Protein AF-A0A9Q9DSH9-F1 (afdb_monomer)

Foldseek 3Di:
DDDDDDPPPPPPPPPPCPVPPDLQNQQFQWWQQPLLRDIGGSVQLVCQVVVDPCPVPAPAQFLCVDPFPWCHDDVRGRFGWHKGQRPSLQFIWIWTADPVGRIHGGFTFRQADPVRHTDGIGGHD

Sequence (125 aa):
MHAFSVVVLALGATAVSAQSCDPYCQFPKSMFCPGSGQTLTRDEIIAAAVNDKRSQGPRETSANNLATLHCQGPSYSGMPLYVTDLPKQSGALYYAINDKGTYFFCSTSSGRAASGWPDICKESN

Mean predicted aligned error: 9.57 Å

Secondary structure (DSSP, 8-state):
----------------------TTTTS-SEEEETTTTEEEEHHHHHHHHHS---TT--SBS-GGGS--SSS-SGGGTTPPEEEEEPGGG--EEEEEE-TT--EEEEEEE-EE-TTSSEE-PEEE-

Radius of gyration: 20.42 Å; Cα contacts (8 Å, |Δi|>4): 231; chains: 1; bounding box: 43×55×64 Å

Solvent-accessible surface area (backbone atoms only — not comparable to full-atom values): 7236 Å² total; per-residue (Å²): 142,82,87,82,81,81,81,76,80,74,80,76,73,73,72,66,75,69,73,83,62,57,51,52,68,66,48,45,58,25,30,41,14,71,67,50,72,43,75,44,46,34,65,58,55,49,47,33,65,70,69,50,80,62,84,83,55,56,79,32,67,25,28,41,80,44,96,42,81,60,30,60,51,78,90,24,55,70,24,33,17,38,72,38,64,36,71,86,71,27,32,35,39,31,32,30,45,48,98,85,70,36,43,38,51,18,44,55,32,10,47,63,40,97,87,68,48,79,28,54,45,47,74,42,126

Structure (mmCIF, N/CA/C/O backbone):
data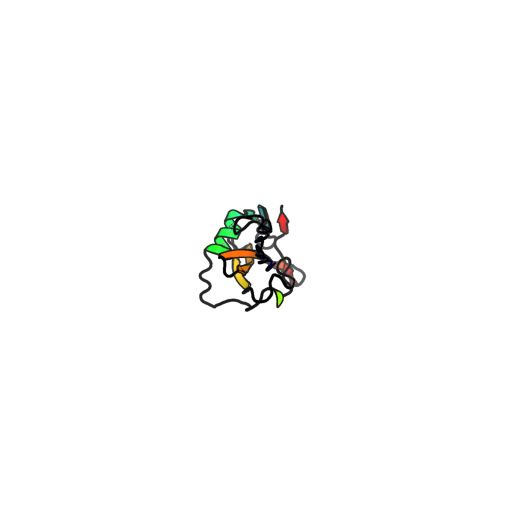_AF-A0A9Q9DSH9-F1
#
_entry.id   AF-A0A9Q9DSH9-F1
#
loop_
_atom_site.group_PDB
_atom_site.id
_atom_site.type_symbol
_atom_site.label_atom_id
_atom_site.label_alt_id
_atom_site.label_comp_id
_atom_site.label_asym_id
_atom_site.label_entity_id
_atom_site.label_seq_id
_atom_site.pdbx_PDB_ins_code
_atom_site.Cartn_x
_atom_site.Cartn_y
_atom_site.Cartn_z
_atom_site.occupancy
_atom_site.B_iso_or_equiv
_atom_site.auth_seq_id
_atom_site.auth_comp_id
_atom_site.auth_asym_id
_atom_site.auth_atom_id
_atom_site.pdbx_PDB_model_num
ATOM 1 N N . MET A 1 1 ? -24.619 41.742 51.049 1.00 42.94 1 MET A N 1
ATOM 2 C CA . MET A 1 1 ? -23.468 41.396 50.190 1.00 42.94 1 MET A CA 1
ATOM 3 C C . MET A 1 1 ? -23.534 39.904 49.899 1.00 42.94 1 MET A C 1
ATOM 5 O O . MET A 1 1 ? -23.205 39.129 50.783 1.00 42.94 1 MET A O 1
ATOM 9 N N . HIS A 1 2 ? -24.040 39.490 48.738 1.00 38.97 2 HIS A N 1
ATOM 10 C CA . HIS A 1 2 ? -23.970 38.099 48.271 1.00 38.97 2 HIS A CA 1
ATOM 11 C C . HIS A 1 2 ? -23.494 38.148 46.822 1.00 38.97 2 HIS A C 1
ATOM 13 O O . HIS A 1 2 ? -24.209 38.617 45.941 1.00 38.97 2 HIS A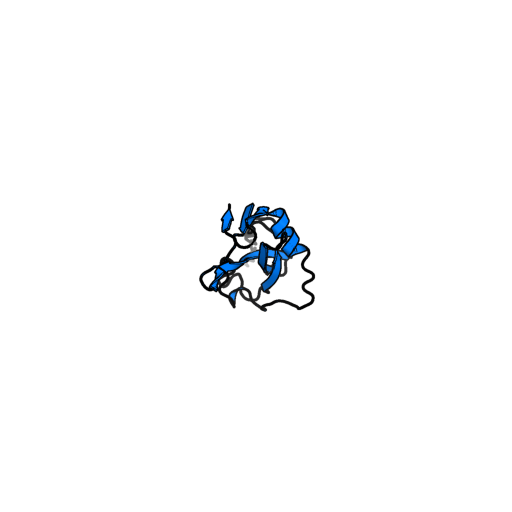 O 1
ATOM 19 N N . ALA A 1 3 ? -22.232 37.778 46.624 1.00 44.72 3 ALA A N 1
ATOM 20 C CA . ALA A 1 3 ? -21.590 37.727 45.324 1.00 44.72 3 ALA A CA 1
ATOM 21 C C . ALA A 1 3 ? -22.015 36.433 44.621 1.00 44.72 3 ALA A C 1
ATOM 23 O O . ALA A 1 3 ? -21.741 35.342 45.115 1.00 44.72 3 ALA A O 1
ATOM 24 N N . PHE A 1 4 ? -22.688 36.558 43.480 1.00 48.47 4 PHE A N 1
ATOM 25 C CA . PHE A 1 4 ? -22.871 35.454 42.545 1.00 48.47 4 PHE A CA 1
ATOM 26 C C . PHE A 1 4 ? -21.723 35.501 41.537 1.00 48.47 4 PHE A C 1
ATOM 28 O O . PHE A 1 4 ? -21.706 36.340 40.639 1.00 48.47 4 PHE A O 1
ATOM 35 N N . SER A 1 5 ? -20.746 34.613 41.706 1.00 49.78 5 SER A N 1
ATOM 36 C CA . SER A 1 5 ? -19.701 34.394 40.708 1.00 49.78 5 SER A CA 1
ATOM 37 C C . SER A 1 5 ? -20.243 33.464 39.628 1.00 49.78 5 SER A C 1
ATOM 39 O O . SER A 1 5 ? -20.370 32.260 39.839 1.00 49.78 5 SER A O 1
ATOM 41 N N . VAL A 1 6 ? -20.572 34.024 38.466 1.00 56.44 6 VAL A N 1
ATOM 42 C CA . VAL A 1 6 ? -20.833 33.243 37.254 1.00 56.44 6 VAL A CA 1
ATOM 43 C C . VAL A 1 6 ? -19.481 32.836 36.677 1.00 56.44 6 VAL A C 1
ATOM 45 O O . VAL A 1 6 ? -18.754 33.663 36.129 1.00 56.44 6 VAL A O 1
ATOM 48 N N . VAL A 1 7 ? -19.126 31.558 36.815 1.00 56.25 7 VAL A N 1
ATOM 49 C CA . VAL A 1 7 ? -17.992 30.974 36.092 1.00 56.25 7 VAL A CA 1
ATOM 50 C C . VAL A 1 7 ? -18.437 30.772 34.647 1.00 56.25 7 VAL A C 1
ATOM 52 O O . VAL A 1 7 ? -19.093 29.788 34.313 1.00 56.25 7 VAL A O 1
ATOM 55 N N . VAL A 1 8 ? -18.112 31.733 33.785 1.00 50.09 8 VAL A N 1
ATOM 56 C CA . VAL A 1 8 ? -18.201 31.552 32.335 1.00 50.09 8 VAL A CA 1
ATOM 57 C C . VAL A 1 8 ? -17.089 30.579 31.950 1.00 50.09 8 VAL A C 1
ATOM 59 O O . VAL A 1 8 ? -15.918 30.955 31.914 1.00 50.09 8 VAL A O 1
ATOM 62 N N . LEU A 1 9 ? -17.442 29.317 31.687 1.00 42.84 9 LEU A N 1
ATOM 63 C CA . LEU A 1 9 ? -16.564 28.412 30.952 1.00 42.84 9 LEU A CA 1
ATOM 64 C C . LEU A 1 9 ? -16.405 28.992 29.545 1.00 42.84 9 LEU A C 1
ATOM 66 O O . LEU A 1 9 ? -17.226 28.756 28.660 1.00 42.84 9 LEU A O 1
ATOM 70 N N . ALA A 1 10 ? -15.351 29.779 29.346 1.00 52.94 10 ALA A N 1
ATOM 71 C CA . ALA A 1 10 ? -14.848 30.053 28.018 1.00 52.94 10 ALA A CA 1
ATOM 72 C C . ALA A 1 10 ? -14.429 28.700 27.435 1.00 52.94 10 ALA A C 1
ATOM 74 O O . ALA A 1 10 ? -13.389 28.152 27.804 1.00 52.94 10 ALA A O 1
ATOM 75 N N . LEU A 1 11 ? -15.273 28.136 26.566 1.00 48.09 11 LEU A N 1
ATOM 76 C CA . LEU A 1 11 ? -14.865 27.097 25.633 1.00 48.09 11 LEU A CA 1
ATOM 77 C C . LEU A 1 11 ? -13.748 27.712 24.791 1.00 48.09 11 LEU A C 1
ATOM 79 O O . LEU A 1 11 ? -13.989 28.339 23.761 1.00 48.09 11 LEU A O 1
ATOM 83 N N . GLY A 1 12 ? -12.515 27.560 25.266 1.00 45.88 12 GLY A N 1
ATOM 84 C CA . GLY A 1 12 ? -11.330 27.660 24.446 1.00 45.88 12 GLY A CA 1
ATOM 85 C C . GLY A 1 12 ? -11.432 26.541 23.429 1.00 45.88 12 GLY A C 1
ATOM 86 O O . GLY A 1 12 ? -10.894 25.458 23.632 1.00 45.88 12 GLY A O 1
ATOM 87 N N . ALA A 1 13 ? -12.167 26.798 22.350 1.00 48.88 13 ALA A N 1
ATOM 88 C CA . ALA A 1 13 ? -11.994 26.095 21.106 1.00 48.88 13 ALA A CA 1
ATOM 89 C C . ALA A 1 13 ? -10.572 26.421 20.654 1.00 48.88 13 ALA A C 1
ATOM 91 O O . ALA A 1 13 ? -10.332 27.314 19.843 1.00 48.88 13 ALA A O 1
ATOM 92 N N . THR A 1 14 ? -9.601 25.682 21.189 1.00 46.31 14 THR A N 1
ATOM 93 C CA . THR A 1 14 ? -8.459 25.314 20.382 1.00 46.31 14 THR A CA 1
ATOM 94 C C . THR A 1 14 ? -9.072 24.510 19.246 1.00 46.31 14 THR A C 1
ATOM 96 O O . THR A 1 14 ? -9.270 23.300 19.317 1.00 46.31 14 THR A O 1
ATOM 99 N N . ALA A 1 15 ? -9.453 25.221 18.185 1.00 45.00 15 ALA A N 1
ATOM 100 C CA . ALA A 1 15 ? -9.442 24.662 16.857 1.00 45.00 15 ALA A CA 1
ATOM 101 C C . ALA A 1 15 ? -7.989 24.236 16.645 1.00 45.00 15 ALA A C 1
ATOM 103 O O . ALA A 1 15 ? -7.175 24.975 16.091 1.00 45.00 15 ALA A O 1
ATOM 104 N N . VAL A 1 16 ? -7.645 23.061 17.190 1.00 43.41 16 VAL A N 1
ATOM 105 C CA . VAL A 1 16 ? -6.539 22.259 16.710 1.00 43.41 16 VAL A CA 1
ATOM 106 C C . VAL A 1 16 ? -6.804 22.258 15.232 1.00 43.41 16 VAL A C 1
ATOM 108 O O . VAL A 1 16 ? -7.844 21.774 14.783 1.00 43.41 16 VAL A O 1
ATOM 111 N N . SER A 1 17 ? -5.941 22.961 14.514 1.00 41.53 17 SER A N 1
ATOM 112 C CA . SER A 1 17 ? -5.936 22.969 13.075 1.00 41.53 17 SER A CA 1
ATOM 113 C C . SER A 1 17 ? -5.675 21.519 12.707 1.00 41.53 17 SER A C 1
ATOM 115 O O . SER A 1 17 ? -4.529 21.096 12.592 1.00 41.53 17 SER A O 1
ATOM 117 N N . ALA A 1 18 ? -6.746 20.724 12.639 1.00 43.19 18 ALA A N 1
ATOM 118 C CA . ALA A 1 18 ? -6.791 19.510 11.874 1.00 43.19 18 ALA A CA 1
ATOM 119 C C . ALA A 1 18 ? -6.449 20.028 10.494 1.00 43.19 18 ALA A C 1
ATOM 121 O O . ALA A 1 18 ? -7.295 20.618 9.823 1.00 43.19 18 ALA A O 1
ATOM 122 N N . GLN A 1 19 ? -5.158 19.976 10.162 1.00 47.03 19 GLN A N 1
ATOM 123 C CA . GLN A 1 19 ? -4.685 20.184 8.815 1.00 47.03 19 GLN A CA 1
ATOM 124 C C . GLN A 1 19 ? -5.619 19.308 8.004 1.00 47.03 19 GLN A C 1
ATOM 126 O O . GLN A 1 19 ? -5.618 18.089 8.188 1.00 47.03 19 GLN A O 1
ATOM 131 N N . SER A 1 20 ? -6.517 19.946 7.249 1.00 49.94 20 SER A N 1
ATOM 132 C CA . SER A 1 20 ? -7.495 19.284 6.399 1.00 49.94 20 SER A CA 1
ATOM 133 C C . SER A 1 20 ? -6.713 18.730 5.226 1.00 49.94 20 SER A C 1
ATOM 135 O O . SER A 1 20 ? -6.781 19.197 4.092 1.00 49.94 20 SER A O 1
ATOM 137 N N . CYS A 1 21 ? -5.832 17.809 5.557 1.00 61.28 21 CYS A N 1
ATOM 138 C CA . CYS A 1 21 ? -5.218 16.954 4.618 1.00 61.28 21 CYS A CA 1
ATOM 139 C C . CYS A 1 21 ? -6.376 16.128 4.062 1.00 61.28 21 CYS A C 1
ATOM 141 O O . CYS A 1 21 ? -7.088 15.451 4.806 1.00 61.28 21 CYS A O 1
ATOM 143 N N . ASP A 1 22 ? -6.602 16.301 2.763 1.00 67.12 22 ASP A N 1
ATOM 144 C CA . ASP A 1 22 ? -7.326 15.373 1.911 1.00 67.12 22 ASP A CA 1
ATOM 145 C C . ASP A 1 22 ? -7.176 13.918 2.414 1.00 67.12 22 ASP A C 1
ATOM 147 O O . ASP A 1 22 ? -6.097 13.551 2.892 1.00 67.12 22 ASP A O 1
ATOM 151 N N . PRO A 1 23 ? -8.221 13.074 2.323 1.00 80.31 23 PRO A N 1
ATOM 152 C CA . PRO A 1 23 ? -8.199 11.699 2.824 1.00 80.31 23 PRO A CA 1
ATOM 153 C C . PRO A 1 23 ? -7.025 10.841 2.326 1.00 80.31 23 PRO A C 1
ATOM 155 O O . PRO A 1 23 ? -6.859 9.733 2.828 1.00 80.31 23 PRO A O 1
ATOM 158 N N . TYR A 1 24 ? -6.219 11.334 1.380 1.00 86.00 24 TYR A N 1
ATOM 159 C CA . TYR A 1 24 ? -5.085 10.662 0.779 1.00 86.00 24 TYR A CA 1
ATOM 160 C C . TYR A 1 24 ? -3.750 11.439 0.824 1.00 86.00 24 TYR A C 1
ATOM 162 O O . TYR A 1 24 ? -2.865 11.082 0.045 1.00 86.00 24 TYR A O 1
ATOM 170 N N . CYS A 1 25 ? -3.519 12.504 1.619 1.00 73.44 25 CYS A N 1
ATOM 171 C CA . CYS A 1 25 ? -2.229 13.250 1.489 1.00 73.44 25 CYS A CA 1
ATOM 172 C C . CYS A 1 25 ? -0.977 12.496 1.891 1.00 73.44 25 CYS A C 1
ATOM 174 O O . CYS A 1 25 ? 0.113 12.945 1.551 1.00 73.44 25 CYS A O 1
ATOM 176 N N . GLN A 1 26 ? -1.107 11.381 2.599 1.00 85.69 26 GLN A N 1
ATOM 177 C CA . GLN A 1 26 ? 0.047 10.541 2.885 1.00 85.69 26 GLN A CA 1
ATOM 178 C C . GLN A 1 26 ? 0.448 9.650 1.705 1.00 85.69 26 GLN A C 1
ATOM 180 O O . GLN A 1 26 ? 1.472 8.981 1.774 1.00 85.69 26 GLN A O 1
ATOM 185 N N . PHE A 1 27 ? -0.336 9.629 0.623 1.00 93.00 27 PHE A N 1
ATOM 186 C CA . PHE A 1 27 ? 0.031 8.881 -0.571 1.00 93.00 27 PHE A CA 1
ATOM 187 C C . PHE A 1 27 ? 1.106 9.641 -1.360 1.00 93.00 27 PHE A C 1
ATOM 189 O O . PHE A 1 27 ? 0.953 10.846 -1.595 1.00 93.00 27 PHE A O 1
ATOM 196 N N . PRO A 1 28 ? 2.165 8.950 -1.814 1.00 93.19 28 PRO A N 1
ATOM 197 C CA . PRO A 1 28 ? 3.236 9.564 -2.593 1.00 93.19 28 PRO A CA 1
ATOM 198 C C . PRO A 1 28 ? 2.706 10.078 -3.938 1.00 93.19 28 PRO A C 1
ATOM 200 O O . PRO A 1 28 ? 1.721 9.558 -4.469 1.00 93.19 28 PRO A O 1
ATOM 203 N N . LYS A 1 29 ? 3.371 11.078 -4.535 1.00 94.25 29 LYS A N 1
ATOM 204 C CA . LYS A 1 29 ? 2.982 11.601 -5.864 1.00 94.25 29 LYS A CA 1
ATOM 205 C C . LYS A 1 29 ? 3.098 10.538 -6.954 1.00 94.25 29 LYS A C 1
ATOM 207 O O . LYS A 1 29 ? 2.317 10.523 -7.905 1.00 94.25 29 LYS A O 1
ATOM 212 N N . SER A 1 30 ? 4.096 9.673 -6.826 1.00 94.31 30 SER A N 1
ATOM 213 C CA . SER A 1 30 ? 4.272 8.497 -7.668 1.00 94.31 30 SER A CA 1
ATOM 214 C C . SER A 1 30 ? 5.162 7.472 -6.974 1.00 94.31 30 SER A C 1
ATOM 216 O O . SER A 1 30 ? 5.828 7.785 -5.985 1.00 94.31 30 SER A O 1
ATOM 218 N N . MET A 1 31 ? 5.184 6.248 -7.494 1.00 95.00 31 MET A N 1
ATOM 219 C CA . MET A 1 31 ? 6.123 5.218 -7.058 1.00 95.00 31 MET A CA 1
ATOM 220 C C . MET A 1 31 ? 6.650 4.422 -8.242 1.00 95.00 31 MET A C 1
ATOM 222 O O . MET A 1 31 ? 5.873 4.016 -9.100 1.00 95.00 31 MET A O 1
ATOM 226 N N . PHE A 1 32 ? 7.947 4.133 -8.256 1.00 94.62 32 PHE A N 1
ATOM 227 C CA . PHE A 1 32 ? 8.545 3.193 -9.199 1.00 94.62 32 PHE A CA 1
ATOM 228 C C . PHE A 1 32 ? 8.640 1.802 -8.574 1.00 94.62 32 PHE A C 1
ATOM 230 O O . PHE A 1 32 ? 9.288 1.634 -7.543 1.00 94.62 32 PHE A O 1
ATOM 237 N N . CYS A 1 33 ? 8.035 0.800 -9.199 1.00 92.69 33 CYS A N 1
ATOM 238 C CA . CYS A 1 33 ? 8.029 -0.575 -8.717 1.00 92.69 33 CYS A CA 1
ATOM 239 C C . CYS A 1 33 ? 9.020 -1.423 -9.532 1.00 92.69 33 CYS A C 1
ATOM 241 O O . CYS A 1 33 ? 8.735 -1.756 -10.685 1.00 92.69 33 CYS A O 1
ATOM 243 N N . PRO A 1 34 ? 10.186 -1.791 -8.968 1.00 89.50 34 PRO A N 1
ATOM 244 C CA . PRO A 1 34 ? 11.244 -2.473 -9.715 1.00 89.50 34 PRO A CA 1
ATOM 245 C C . PRO A 1 34 ? 10.833 -3.854 -10.234 1.00 89.50 34 PRO A C 1
ATOM 247 O O . PRO A 1 34 ? 11.248 -4.221 -11.330 1.00 89.50 34 PRO A O 1
ATOM 250 N N . GLY A 1 35 ? 9.978 -4.588 -9.511 1.00 83.12 35 GLY A N 1
ATOM 251 C CA . GLY A 1 35 ? 9.509 -5.905 -9.954 1.00 83.12 35 GLY A CA 1
ATOM 252 C C . GLY A 1 35 ? 8.707 -5.893 -11.262 1.00 83.12 35 GLY A C 1
ATOM 253 O O . GLY A 1 35 ? 8.793 -6.850 -12.027 1.00 83.12 35 GLY A O 1
ATOM 254 N N . SER A 1 36 ? 7.979 -4.809 -11.558 1.00 86.88 36 SER A N 1
ATOM 255 C CA . SER A 1 36 ? 7.256 -4.628 -12.830 1.00 86.88 36 SER A CA 1
ATOM 256 C C . SER A 1 36 ? 7.963 -3.678 -13.805 1.00 86.88 36 SER A C 1
ATOM 258 O O . SER A 1 36 ? 7.605 -3.620 -14.982 1.00 86.88 36 SER A O 1
ATOM 260 N N . GLY A 1 37 ? 8.941 -2.900 -13.332 1.00 88.88 37 GLY A N 1
ATOM 261 C CA . GLY A 1 37 ? 9.568 -1.820 -14.095 1.00 88.88 37 GLY A CA 1
ATOM 262 C C . GLY A 1 37 ? 8.628 -0.642 -14.384 1.00 88.88 37 GLY A C 1
ATOM 263 O O . GLY A 1 37 ? 8.914 0.156 -15.274 1.00 88.88 37 GLY A O 1
ATOM 264 N N . GLN A 1 38 ? 7.500 -0.539 -13.674 1.00 92.56 38 GLN A N 1
ATOM 265 C CA . GLN A 1 38 ? 6.472 0.476 -13.909 1.00 92.56 38 GLN A CA 1
ATOM 266 C C . GLN A 1 38 ? 6.529 1.597 -12.875 1.00 92.56 38 GLN A C 1
ATOM 268 O O . GLN A 1 38 ? 6.825 1.370 -11.701 1.00 92.56 38 GLN A O 1
ATOM 273 N N . THR A 1 39 ? 6.148 2.798 -13.305 1.00 95.69 39 THR A N 1
ATOM 274 C CA . THR A 1 39 ? 5.810 3.899 -12.401 1.00 95.69 39 THR A CA 1
ATOM 275 C C . THR A 1 39 ? 4.296 3.983 -12.253 1.00 95.69 39 THR A C 1
ATOM 277 O O . THR A 1 39 ? 3.562 3.977 -13.246 1.00 95.69 39 THR A O 1
ATOM 280 N N . LEU A 1 40 ? 3.837 4.064 -11.009 1.00 96.25 40 LEU A N 1
ATOM 281 C CA . LEU A 1 40 ? 2.448 4.296 -10.643 1.00 96.25 40 LEU A CA 1
ATOM 282 C C . LEU A 1 40 ? 2.252 5.751 -10.234 1.00 96.25 40 LEU A C 1
ATOM 284 O O . LEU A 1 40 ? 3.069 6.298 -9.490 1.00 96.25 40 LEU A O 1
ATOM 288 N N . THR A 1 41 ? 1.176 6.375 -10.699 1.00 96.88 41 THR A N 1
ATOM 289 C CA . THR A 1 41 ? 0.778 7.714 -10.247 1.00 96.88 41 THR A CA 1
ATOM 290 C C . THR A 1 41 ? 0.057 7.638 -8.904 1.00 96.88 41 THR A C 1
ATOM 292 O O . THR A 1 41 ? -0.474 6.594 -8.525 1.00 96.88 41 THR A O 1
ATOM 295 N N . ARG A 1 42 ? -0.010 8.760 -8.183 1.00 94.62 42 ARG A N 1
ATOM 296 C CA . ARG A 1 42 ? -0.785 8.857 -6.940 1.00 94.62 42 ARG A CA 1
ATOM 297 C C . ARG A 1 42 ? -2.226 8.373 -7.097 1.00 94.62 42 ARG A C 1
ATOM 299 O O . ARG A 1 42 ? -2.691 7.597 -6.268 1.00 94.62 42 ARG A O 1
ATOM 306 N N . ASP A 1 43 ? -2.896 8.779 -8.171 1.00 95.81 43 ASP A N 1
ATOM 307 C CA . ASP A 1 43 ? -4.291 8.414 -8.430 1.00 95.81 43 ASP A CA 1
ATOM 308 C C . ASP A 1 43 ? -4.456 6.906 -8.647 1.00 95.81 43 ASP A C 1
ATOM 310 O O . ASP A 1 43 ? -5.406 6.315 -8.143 1.00 95.81 43 ASP A O 1
ATOM 314 N N . GLU A 1 44 ? -3.505 6.256 -9.328 1.00 96.56 44 GLU A N 1
ATOM 315 C CA . GLU A 1 44 ? -3.506 4.798 -9.500 1.00 96.56 44 GLU A CA 1
ATOM 316 C C . GLU A 1 44 ? -3.360 4.068 -8.154 1.00 96.56 44 GLU A C 1
ATOM 318 O O . GLU A 1 44 ? -4.029 3.061 -7.915 1.00 96.56 44 GLU A O 1
ATOM 323 N N . ILE A 1 45 ? -2.516 4.587 -7.256 1.00 95.69 45 ILE A N 1
ATOM 324 C CA . ILE A 1 45 ? -2.280 4.002 -5.928 1.00 95.69 45 ILE A CA 1
ATOM 325 C C . ILE A 1 45 ? -3.509 4.205 -5.027 1.00 95.69 45 ILE A C 1
ATOM 327 O O . ILE A 1 45 ? -3.942 3.273 -4.349 1.00 95.69 45 ILE A O 1
ATOM 331 N N . ILE A 1 46 ? -4.109 5.399 -5.047 1.00 95.75 46 ILE A N 1
ATOM 332 C CA . ILE A 1 46 ? -5.345 5.699 -4.311 1.00 95.75 46 ILE A CA 1
ATOM 333 C C . ILE A 1 46 ? -6.488 4.822 -4.820 1.00 95.75 46 ILE A C 1
ATOM 335 O O . ILE A 1 46 ? -7.192 4.206 -4.020 1.00 95.75 46 ILE A O 1
ATOM 339 N N . ALA A 1 47 ? -6.657 4.715 -6.140 1.00 96.69 47 ALA A N 1
ATOM 340 C CA . ALA A 1 47 ? -7.704 3.898 -6.737 1.00 96.69 47 ALA A CA 1
ATOM 341 C C . ALA A 1 47 ? -7.592 2.427 -6.314 1.00 96.69 47 ALA A C 1
ATOM 343 O O . ALA A 1 47 ? -8.618 1.797 -6.067 1.00 96.69 47 ALA A O 1
ATOM 344 N N . ALA A 1 48 ? -6.378 1.883 -6.172 1.00 96.19 48 ALA A N 1
ATOM 345 C CA . ALA A 1 48 ? -6.180 0.525 -5.665 1.00 96.19 48 ALA A CA 1
ATOM 346 C C . ALA A 1 48 ? -6.706 0.359 -4.227 1.00 96.19 48 ALA A C 1
ATOM 348 O O . ALA A 1 48 ? -7.419 -0.602 -3.940 1.00 96.19 48 ALA A O 1
ATOM 349 N N . ALA A 1 49 ? -6.407 1.312 -3.337 1.00 95.44 49 ALA A N 1
ATOM 350 C CA . ALA A 1 49 ? -6.877 1.282 -1.952 1.00 95.44 49 ALA A CA 1
ATOM 351 C C . ALA A 1 49 ? -8.395 1.490 -1.839 1.00 95.44 49 ALA A C 1
ATOM 353 O O . ALA A 1 49 ? -9.058 0.815 -1.053 1.00 95.44 49 ALA A O 1
ATOM 354 N N . VAL A 1 50 ? -8.956 2.420 -2.615 1.00 95.06 50 VAL A N 1
ATOM 355 C CA . VAL A 1 50 ? -10.383 2.773 -2.570 1.00 95.06 50 VAL A CA 1
ATOM 356 C C . VAL A 1 50 ? -11.260 1.674 -3.172 1.00 95.06 50 VAL A C 1
ATOM 358 O O . VAL A 1 50 ? -12.323 1.391 -2.623 1.00 95.06 50 VAL A O 1
ATOM 361 N N . ASN A 1 51 ? 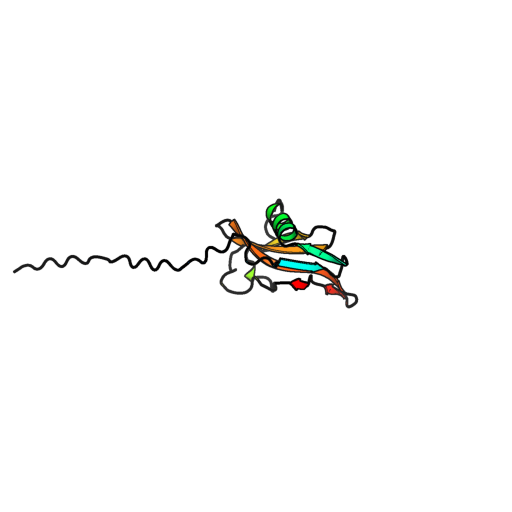-10.814 1.032 -4.257 1.00 96.00 51 ASN A N 1
ATOM 362 C CA . ASN A 1 51 ? -11.564 -0.032 -4.935 1.00 96.00 51 ASN A CA 1
ATOM 363 C C . ASN A 1 51 ? -11.387 -1.420 -4.298 1.00 96.00 51 ASN A C 1
ATOM 365 O O . ASN A 1 51 ? -12.027 -2.379 -4.741 1.00 96.00 51 ASN A O 1
ATOM 369 N N . ASP A 1 52 ? -10.531 -1.551 -3.283 1.00 92.56 52 ASP A N 1
ATOM 370 C CA . ASP A 1 52 ? -10.409 -2.790 -2.524 1.00 92.56 52 ASP A CA 1
ATOM 371 C C . ASP A 1 52 ? -11.748 -3.136 -1.854 1.00 92.56 52 ASP A C 1
ATOM 373 O O . ASP A 1 52 ? -12.321 -2.361 -1.083 1.00 92.56 52 ASP A O 1
ATOM 377 N N . LYS A 1 53 ? -12.244 -4.340 -2.151 1.00 91.50 53 LYS A N 1
ATOM 378 C CA . LYS A 1 53 ? -13.506 -4.863 -1.622 1.00 91.50 53 LYS A CA 1
ATOM 379 C C . LYS A 1 53 ? -13.410 -5.235 -0.145 1.00 91.50 53 LYS A C 1
ATOM 381 O O . LYS A 1 53 ? -14.452 -5.357 0.495 1.00 91.50 53 LYS A O 1
ATOM 386 N N . ARG A 1 54 ? -12.197 -5.470 0.377 1.00 92.25 54 ARG A N 1
ATOM 387 C CA . ARG A 1 54 ? -11.920 -5.824 1.785 1.00 92.25 54 ARG A CA 1
ATOM 388 C C . ARG A 1 54 ? -12.739 -7.015 2.297 1.00 92.25 54 ARG A C 1
ATOM 390 O O . ARG A 1 54 ? -12.989 -7.147 3.491 1.00 92.25 54 ARG A O 1
ATOM 397 N N . SER A 1 55 ? -13.157 -7.912 1.401 1.00 91.25 55 SER A N 1
ATOM 398 C CA . SER A 1 55 ? -14.084 -9.007 1.718 1.00 91.25 55 SER A CA 1
ATOM 399 C C . SER A 1 55 ? -13.489 -10.071 2.643 1.00 91.25 55 SER A C 1
ATOM 401 O O . SER A 1 55 ? -14.231 -10.843 3.235 1.00 91.25 55 SER A O 1
ATOM 403 N N . GLN A 1 56 ? -12.159 -10.126 2.748 1.00 89.19 56 GLN A N 1
ATOM 404 C CA . GLN A 1 56 ? -11.430 -11.042 3.633 1.00 89.19 56 GLN A CA 1
ATOM 405 C C . GLN A 1 56 ? -11.153 -10.431 5.020 1.00 89.19 56 GLN A C 1
ATOM 407 O O . GLN A 1 56 ? -10.514 -11.066 5.853 1.00 89.19 56 GLN A O 1
ATOM 412 N N . GLY A 1 57 ? -11.631 -9.208 5.277 1.00 92.75 57 GLY A N 1
ATOM 413 C CA . GLY A 1 57 ? -11.285 -8.450 6.475 1.00 92.75 57 GLY A CA 1
ATOM 414 C C . GLY A 1 57 ? -9.874 -7.849 6.410 1.00 92.75 57 GLY A C 1
ATOM 415 O O . GLY A 1 57 ? -9.194 -7.943 5.383 1.00 92.75 57 GLY A O 1
ATOM 416 N N . PRO A 1 58 ? -9.441 -7.169 7.482 1.00 95.56 58 PRO A N 1
ATOM 417 C CA . PRO A 1 58 ? -8.111 -6.592 7.542 1.00 95.56 58 PRO A CA 1
ATOM 418 C C . PRO A 1 58 ? -7.050 -7.678 7.704 1.00 95.56 58 PRO A C 1
ATOM 420 O O . PRO A 1 58 ? -7.264 -8.688 8.373 1.00 95.56 58 PRO A O 1
ATOM 423 N N . ARG A 1 59 ? -5.869 -7.429 7.139 1.00 94.31 59 ARG A N 1
ATOM 424 C CA . ARG A 1 59 ? -4.684 -8.259 7.368 1.00 94.31 59 ARG A CA 1
ATOM 425 C C . ARG A 1 59 ? -4.281 -8.246 8.841 1.00 94.31 59 ARG A C 1
ATOM 427 O O . ARG A 1 59 ? -3.861 -9.270 9.358 1.00 94.31 59 ARG A O 1
ATOM 434 N N . GLU A 1 60 ? -4.407 -7.089 9.485 1.00 94.75 60 GLU A N 1
ATOM 435 C CA . GLU A 1 60 ? -4.166 -6.893 10.913 1.00 94.75 60 GLU A CA 1
ATOM 436 C C . GLU A 1 60 ? -5.175 -5.899 11.473 1.00 94.75 60 GLU A C 1
ATOM 438 O O . GLU A 1 60 ? -5.517 -4.914 10.821 1.00 94.75 60 GLU A O 1
ATOM 443 N N . THR A 1 61 ? -5.615 -6.097 12.712 1.00 94.69 61 THR A N 1
ATOM 444 C CA . THR A 1 61 ? -6.554 -5.171 13.369 1.00 94.69 61 THR A CA 1
ATOM 445 C C . THR A 1 61 ? -5.915 -3.834 13.752 1.00 94.69 61 THR A C 1
ATOM 447 O O . THR A 1 61 ? -6.622 -2.884 14.075 1.00 94.69 61 THR A O 1
ATOM 450 N N . SER A 1 62 ? -4.585 -3.753 13.721 1.00 93.44 62 SER A N 1
ATOM 451 C CA . SER A 1 62 ? -3.801 -2.570 14.060 1.00 93.44 62 SER A CA 1
ATOM 452 C C . SER A 1 62 ? -2.578 -2.494 13.148 1.00 93.44 62 SER A C 1
ATOM 454 O O . SER A 1 62 ? -1.725 -3.379 13.171 1.00 93.44 62 SER A O 1
ATOM 456 N N . ALA A 1 63 ? -2.463 -1.432 12.355 1.00 92.75 63 ALA A N 1
ATOM 457 C CA . ALA A 1 63 ? -1.354 -1.208 11.435 1.00 92.75 63 ALA A CA 1
ATOM 458 C C . ALA A 1 63 ? -0.018 -1.052 12.167 1.00 92.75 63 ALA A C 1
ATOM 460 O O . ALA A 1 63 ? 1.018 -1.430 11.627 1.00 92.75 63 ALA A O 1
ATOM 461 N N . ASN A 1 64 ? -0.062 -0.628 13.432 1.00 93.25 64 ASN A N 1
ATOM 462 C CA . ASN A 1 64 ? 1.101 -0.585 14.310 1.00 93.25 64 ASN A CA 1
ATOM 463 C C . ASN A 1 64 ? 1.624 -1.980 14.734 1.00 93.25 64 ASN A C 1
ATOM 465 O O . ASN A 1 64 ? 2.710 -2.069 15.299 1.00 93.25 64 ASN A O 1
ATOM 469 N N . ASN A 1 65 ? 0.887 -3.073 14.488 1.00 91.00 65 ASN A N 1
ATOM 470 C CA . ASN A 1 65 ? 1.366 -4.429 14.801 1.00 91.00 65 ASN A CA 1
ATOM 471 C C . ASN A 1 65 ? 2.474 -4.890 13.846 1.00 91.00 65 ASN A C 1
ATOM 473 O O . ASN A 1 65 ? 3.272 -5.757 14.202 1.00 91.00 65 ASN A O 1
ATOM 477 N N . LEU A 1 66 ? 2.514 -4.336 12.631 1.00 86.38 66 LEU A N 1
ATOM 478 C CA . LEU A 1 66 ? 3.519 -4.671 11.632 1.00 86.38 66 LEU A CA 1
ATOM 479 C C . LEU A 1 66 ? 4.471 -3.503 11.420 1.00 86.38 66 LEU A C 1
ATOM 481 O O . LEU A 1 66 ? 4.069 -2.343 11.359 1.00 86.38 66 LEU A O 1
ATOM 485 N N . ALA A 1 67 ? 5.745 -3.834 11.221 1.00 81.94 67 ALA A N 1
ATOM 486 C CA . ALA A 1 67 ? 6.779 -2.884 10.836 1.00 81.94 67 ALA A CA 1
ATOM 487 C C . ALA A 1 67 ? 6.613 -2.463 9.361 1.00 81.94 67 ALA A C 1
ATOM 489 O O . ALA A 1 67 ? 7.409 -2.824 8.495 1.00 81.94 67 ALA A O 1
ATOM 490 N N . THR A 1 68 ? 5.537 -1.734 9.062 1.00 86.25 68 THR A N 1
ATOM 491 C CA . THR A 1 68 ? 5.356 -1.030 7.782 1.00 86.25 68 THR A CA 1
ATOM 492 C C . THR A 1 68 ? 6.217 0.230 7.754 1.00 86.25 68 THR A C 1
ATOM 494 O O . THR A 1 68 ? 6.717 0.641 8.792 1.00 86.25 68 THR A O 1
ATOM 497 N N . LEU A 1 69 ? 6.437 0.848 6.595 1.00 89.06 69 LEU A N 1
ATOM 498 C CA . LEU A 1 69 ? 7.361 1.981 6.487 1.00 89.06 69 LEU A CA 1
ATOM 499 C C . LEU A 1 69 ? 6.803 3.253 7.149 1.00 89.06 69 LEU A C 1
ATOM 501 O O . LEU A 1 69 ? 7.538 3.945 7.846 1.00 89.06 69 LEU A O 1
ATOM 505 N N . HIS A 1 70 ? 5.508 3.525 6.968 1.00 91.75 70 HIS A N 1
ATOM 506 C CA . HIS A 1 70 ? 4.883 4.799 7.358 1.00 91.75 70 HIS A CA 1
ATOM 507 C C . HIS A 1 70 ? 3.806 4.681 8.437 1.00 91.75 70 HIS A C 1
ATOM 509 O O . HIS A 1 70 ? 3.565 5.643 9.167 1.00 91.75 70 HIS A O 1
ATOM 515 N N . CYS A 1 71 ? 3.178 3.512 8.591 1.00 91.50 71 CYS A N 1
ATOM 516 C CA . CYS A 1 71 ? 2.138 3.297 9.601 1.00 91.50 71 CYS A CA 1
ATOM 517 C C . CYS A 1 71 ? 2.726 2.724 10.894 1.00 91.50 71 CYS A C 1
ATOM 519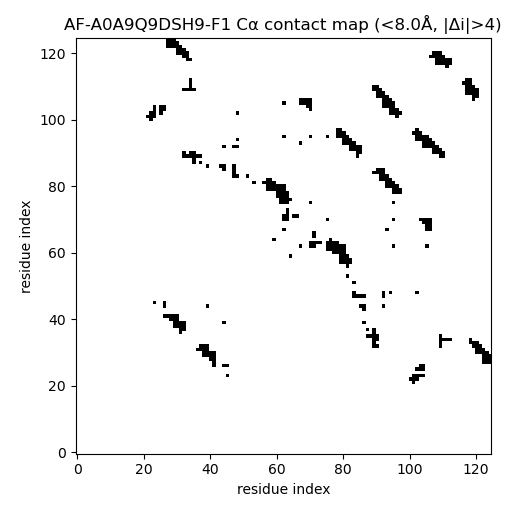 O O . CYS A 1 71 ? 2.339 1.649 11.348 1.00 91.50 71 CYS A O 1
ATOM 521 N N . GLN A 1 72 ? 3.690 3.445 11.469 1.00 87.69 72 GLN A N 1
ATOM 522 C CA . GLN A 1 72 ? 4.340 3.097 12.732 1.00 87.69 72 GLN A CA 1
ATOM 523 C C . GLN A 1 72 ? 3.946 4.070 13.846 1.00 87.69 72 GLN A C 1
ATOM 525 O O . GLN A 1 72 ? 3.805 5.274 13.631 1.00 87.69 72 GLN A O 1
ATOM 530 N N . GLY A 1 73 ? 3.831 3.552 15.063 1.00 86.38 73 GLY A N 1
ATOM 531 C CA . GLY A 1 73 ? 3.621 4.325 16.277 1.00 86.38 73 GLY A CA 1
ATOM 532 C C . GLY A 1 73 ? 2.166 4.384 16.763 1.00 86.38 73 GLY A C 1
ATOM 533 O O . GLY A 1 73 ? 1.248 3.861 16.125 1.00 86.38 73 GLY A O 1
ATOM 534 N N . PRO A 1 74 ? 1.939 5.044 17.916 1.00 88.88 74 PRO A N 1
ATOM 535 C CA . PRO A 1 74 ? 0.659 5.021 18.627 1.00 88.88 74 PRO A CA 1
ATOM 536 C C . PRO A 1 74 ? -0.524 5.534 17.805 1.00 88.88 74 PRO A C 1
ATOM 538 O O . PRO A 1 74 ? -1.640 5.059 17.990 1.00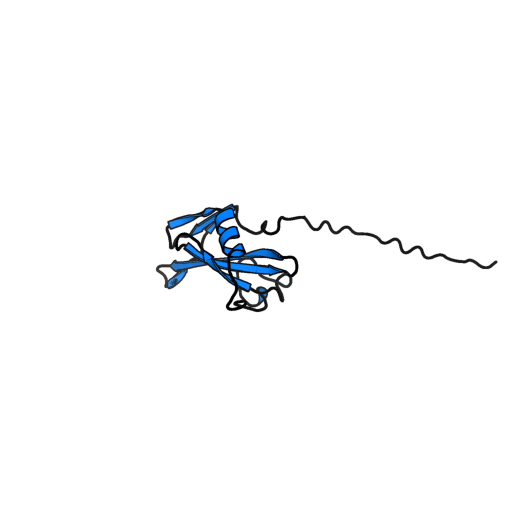 88.88 74 PRO A O 1
ATOM 541 N N . SER A 1 75 ? -0.279 6.462 16.876 1.00 88.62 75 SER A N 1
ATOM 542 C CA . SER A 1 75 ? -1.310 7.028 16.004 1.00 88.62 75 SER A CA 1
ATOM 543 C C . SER A 1 75 ? -1.991 5.984 15.124 1.00 88.62 75 SER A C 1
ATOM 545 O O . SER A 1 75 ? -3.131 6.200 14.752 1.00 88.62 75 SER A O 1
ATOM 547 N N . TYR A 1 76 ? -1.328 4.863 14.819 1.00 91.38 76 TYR A N 1
ATOM 548 C CA . TYR A 1 76 ? -1.868 3.772 13.998 1.00 91.38 76 TYR A CA 1
ATOM 549 C C . TYR A 1 76 ? -2.316 2.561 14.830 1.00 91.38 76 TYR A C 1
ATOM 551 O O . TYR A 1 76 ? -2.657 1.510 14.281 1.00 91.38 76 TYR A O 1
ATOM 559 N N . SER A 1 77 ? -2.306 2.691 16.159 1.00 91.94 77 SER A N 1
ATOM 560 C CA . SER A 1 77 ? -2.803 1.659 17.064 1.00 91.94 77 SER A CA 1
ATOM 561 C C . SER A 1 77 ? -4.315 1.512 16.914 1.00 91.94 77 SER A C 1
ATOM 563 O O . SER A 1 77 ? -5.053 2.491 17.003 1.00 91.94 77 SER A O 1
ATOM 565 N N . GLY A 1 78 ? -4.778 0.287 16.665 1.00 92.31 78 GLY A N 1
ATOM 566 C CA . GLY A 1 78 ? -6.201 -0.006 16.459 1.00 92.31 78 GLY A CA 1
ATOM 567 C C . GLY A 1 78 ? -6.768 0.470 15.116 1.00 92.31 78 GLY A C 1
ATOM 568 O O . GLY A 1 78 ? -7.969 0.333 14.894 1.00 92.31 78 GLY A O 1
ATOM 569 N N . MET A 1 79 ? -5.934 1.004 14.214 1.00 94.00 79 MET A N 1
ATOM 570 C CA . MET A 1 79 ? -6.328 1.227 12.822 1.00 94.00 79 MET A CA 1
ATOM 571 C C . MET A 1 79 ? -6.107 -0.050 12.009 1.00 94.00 79 MET A C 1
ATOM 573 O O . MET A 1 79 ? -4.963 -0.488 11.915 1.00 94.00 79 MET A O 1
ATOM 577 N N . PRO A 1 80 ? -7.135 -0.641 11.383 1.00 95.50 80 PRO A N 1
ATOM 578 C CA . PRO A 1 80 ? -6.966 -1.859 10.603 1.00 95.50 80 PRO A CA 1
ATOM 579 C C . PRO A 1 80 ? -6.022 -1.651 9.414 1.00 95.50 80 PRO A C 1
ATOM 581 O O . PRO A 1 80 ? -6.139 -0.671 8.674 1.00 95.50 80 PRO A O 1
ATOM 584 N N . LEU A 1 81 ? -5.117 -2.609 9.214 1.00 95.44 81 LEU A N 1
ATOM 585 C CA . LEU A 1 81 ? -4.246 -2.689 8.049 1.00 95.44 81 LEU A CA 1
ATOM 586 C C . LEU A 1 81 ? -4.881 -3.588 6.997 1.00 95.44 81 LEU A C 1
ATOM 588 O O . LEU A 1 81 ? -5.194 -4.749 7.262 1.00 95.44 81 LEU A O 1
ATOM 592 N N . TYR A 1 82 ? -4.981 -3.082 5.781 1.00 96.62 82 TYR A N 1
ATOM 593 C CA . TYR A 1 82 ? -5.427 -3.824 4.615 1.00 96.62 82 TYR A CA 1
ATOM 594 C C . TYR A 1 82 ? -4.272 -4.031 3.641 1.00 96.62 82 TYR A C 1
ATOM 596 O O . TYR A 1 82 ? -3.263 -3.318 3.659 1.00 96.62 82 TYR A O 1
ATOM 604 N N . VAL A 1 83 ? -4.430 -5.042 2.794 1.00 95.75 83 VAL A N 1
ATOM 605 C CA . VAL A 1 83 ? -3.526 -5.321 1.686 1.00 95.75 83 VAL A CA 1
ATOM 606 C C . VAL A 1 83 ? -4.353 -5.499 0.425 1.00 95.75 83 VAL A C 1
ATOM 608 O O . VAL A 1 83 ? -5.359 -6.202 0.438 1.00 95.75 83 VAL A O 1
ATOM 611 N N . THR A 1 84 ? -3.923 -4.857 -0.651 1.00 95.94 84 THR A N 1
ATOM 612 C CA . THR A 1 84 ? -4.540 -4.975 -1.974 1.00 95.94 84 THR A CA 1
ATOM 613 C C . THR A 1 84 ? -3.451 -5.037 -3.035 1.00 95.94 84 THR A C 1
ATOM 615 O O . THR A 1 84 ? -2.316 -4.620 -2.790 1.00 95.94 84 THR A O 1
ATOM 618 N N . ASP A 1 85 ? -3.781 -5.549 -4.211 1.00 95.12 85 ASP A N 1
ATOM 619 C CA . ASP A 1 85 ? -2.850 -5.578 -5.331 1.00 95.12 85 ASP A CA 1
ATOM 620 C C . ASP A 1 85 ? -2.708 -4.183 -5.951 1.00 95.12 85 ASP A C 1
ATOM 622 O O . ASP A 1 85 ? -3.680 -3.451 -6.156 1.00 95.12 85 ASP A O 1
ATOM 626 N N . LEU A 1 86 ? -1.473 -3.816 -6.281 1.00 95.25 86 LEU A N 1
ATOM 627 C CA . LEU A 1 86 ? -1.189 -2.648 -7.100 1.00 95.25 86 LEU A CA 1
ATOM 628 C C . LEU A 1 86 ? -1.474 -2.958 -8.579 1.00 95.25 86 LEU A C 1
ATOM 630 O O . LEU A 1 86 ? -1.234 -4.077 -9.050 1.00 95.25 86 LEU A O 1
ATOM 634 N N . PRO A 1 87 ? -1.920 -1.962 -9.365 1.00 94.06 87 PRO A N 1
ATOM 635 C CA . PRO A 1 87 ? -2.141 -2.143 -10.792 1.00 94.06 87 PRO A CA 1
ATOM 636 C C . PRO A 1 87 ? -0.835 -2.457 -11.535 1.00 94.06 87 PRO A C 1
ATOM 638 O O . PRO A 1 87 ? 0.279 -2.299 -11.022 1.00 94.06 87 PRO A O 1
ATOM 641 N N . LYS A 1 88 ? -0.976 -2.898 -12.790 1.00 91.25 88 LYS A N 1
ATOM 642 C CA . LYS A 1 88 ? 0.146 -3.24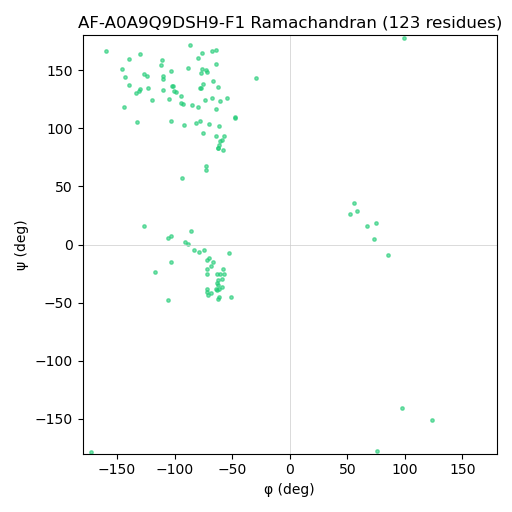0 -13.686 1.00 91.25 88 LYS A CA 1
ATOM 643 C C . LYS A 1 88 ? 1.069 -4.331 -13.119 1.00 91.25 88 LYS A C 1
ATOM 645 O O . LYS A 1 88 ? 2.254 -4.348 -13.430 1.00 91.25 88 LYS A O 1
ATOM 650 N N . GLN A 1 89 ? 0.522 -5.226 -12.286 1.00 89.81 89 GLN A N 1
ATOM 651 C CA . GLN A 1 89 ? 1.267 -6.309 -11.627 1.00 89.81 89 GLN A CA 1
ATOM 652 C C . GLN A 1 89 ? 2.466 -5.784 -10.821 1.00 89.81 89 GLN A C 1
ATOM 654 O O . GLN A 1 89 ? 3.521 -6.406 -10.764 1.00 89.81 89 GLN A O 1
ATOM 659 N N . SER A 1 90 ? 2.309 -4.613 -10.199 1.00 92.94 90 SER A N 1
ATOM 660 C CA . SER A 1 90 ? 3.403 -3.920 -9.507 1.00 92.94 90 SER A CA 1
ATOM 661 C C . SER A 1 90 ? 3.599 -4.375 -8.058 1.00 92.94 90 SER A C 1
ATOM 663 O O . SER A 1 90 ? 4.328 -3.732 -7.307 1.00 92.94 90 SER A O 1
ATOM 665 N N . GLY A 1 91 ? 2.951 -5.477 -7.673 1.00 93.31 91 GLY A N 1
ATOM 666 C CA . GLY A 1 91 ? 2.986 -6.063 -6.339 1.00 93.31 91 GLY A CA 1
ATOM 667 C C . GLY A 1 91 ? 1.790 -5.650 -5.482 1.00 93.31 91 GLY A C 1
ATOM 668 O O . GLY A 1 91 ? 0.674 -5.602 -5.986 1.00 93.31 91 GLY A O 1
ATOM 669 N N . ALA A 1 92 ? 2.003 -5.386 -4.194 1.00 94.38 92 ALA A N 1
ATOM 670 C CA . ALA A 1 92 ? 0.946 -5.137 -3.217 1.00 94.38 92 ALA A CA 1
ATOM 671 C C . ALA A 1 92 ? 1.119 -3.795 -2.496 1.00 94.38 92 ALA A C 1
ATOM 673 O O . ALA A 1 92 ? 2.233 -3.382 -2.165 1.00 94.38 92 ALA A O 1
ATOM 674 N N . LEU A 1 93 ? -0.009 -3.157 -2.199 1.00 95.56 93 LEU A N 1
ATOM 675 C CA . LEU A 1 93 ? -0.134 -1.964 -1.375 1.00 95.56 93 LEU A CA 1
ATOM 676 C C . LEU A 1 93 ? -0.600 -2.352 0.024 1.00 95.56 93 LEU A C 1
ATOM 678 O O . LEU A 1 93 ? -1.599 -3.051 0.183 1.00 95.56 93 LEU A O 1
ATOM 682 N N . TYR A 1 94 ? 0.089 -1.823 1.028 1.00 95.56 94 TYR A N 1
ATOM 683 C CA . TYR A 1 94 ? -0.317 -1.880 2.423 1.00 95.56 94 TYR A CA 1
ATOM 684 C C . TYR A 1 94 ? -0.834 -0.512 2.825 1.00 95.56 94 TYR A C 1
ATOM 686 O O . TYR A 1 94 ? -0.130 0.491 2.673 1.00 95.56 94 TYR A O 1
ATOM 694 N N . TYR A 1 95 ? -2.053 -0.466 3.343 1.00 96.25 95 TYR A N 1
ATOM 695 C CA . TYR A 1 95 ? -2.695 0.789 3.701 1.00 96.25 95 TYR A CA 1
ATOM 696 C C . TYR A 1 95 ? -3.584 0.620 4.933 1.00 96.25 95 TYR A C 1
ATOM 698 O O . TYR A 1 95 ? -4.104 -0.466 5.192 1.00 96.25 95 TYR A O 1
ATOM 706 N N . ALA A 1 96 ? -3.745 1.692 5.701 1.00 95.56 96 ALA A N 1
ATOM 707 C CA . ALA A 1 96 ? -4.639 1.740 6.851 1.00 95.56 96 ALA A CA 1
ATOM 708 C C . ALA A 1 96 ? -5.810 2.681 6.574 1.00 95.56 96 ALA A C 1
ATOM 710 O O . ALA A 1 96 ? -5.703 3.598 5.755 1.00 95.56 96 ALA A O 1
ATOM 711 N N . ILE A 1 97 ? -6.932 2.452 7.255 1.00 92.75 97 ILE A N 1
ATOM 712 C CA . ILE A 1 97 ? -8.106 3.326 7.190 1.00 92.75 97 ILE A CA 1
ATOM 713 C C . ILE A 1 97 ? -8.562 3.637 8.612 1.00 92.75 97 ILE A C 1
ATOM 715 O O . ILE A 1 97 ? -8.705 2.719 9.422 1.00 92.75 97 ILE A O 1
ATOM 719 N N . ASN A 1 98 ? -8.807 4.912 8.917 1.00 90.62 98 ASN A N 1
ATOM 720 C CA . ASN A 1 98 ? -9.428 5.294 10.187 1.00 90.62 98 ASN A CA 1
ATOM 721 C C . ASN A 1 98 ? -10.967 5.252 10.112 1.00 90.62 98 ASN A C 1
ATOM 723 O O . ASN A 1 98 ? -11.571 5.135 9.048 1.00 90.62 98 ASN A O 1
ATOM 727 N N . ASP A 1 99 ? -11.614 5.411 11.260 1.00 87.81 99 ASP A N 1
ATOM 728 C CA . ASP A 1 99 ? -13.072 5.503 11.411 1.00 87.81 99 ASP A CA 1
ATOM 729 C C . ASP A 1 99 ? -13.727 6.650 10.614 1.00 87.81 99 ASP A C 1
ATOM 731 O O . ASP A 1 99 ? -14.915 6.595 10.300 1.00 87.81 99 ASP A O 1
ATOM 735 N N . LYS A 1 100 ? -12.948 7.670 10.242 1.00 86.56 100 LYS A N 1
ATOM 736 C CA . LYS A 1 100 ? -13.369 8.820 9.429 1.00 86.56 100 LYS A CA 1
ATOM 737 C C . LYS A 1 100 ? -13.221 8.596 7.920 1.00 86.56 100 LYS A C 1
ATOM 739 O O . LYS A 1 100 ? -13.509 9.507 7.148 1.00 86.56 100 LYS A O 1
ATOM 744 N N . GLY A 1 101 ? -12.759 7.422 7.482 1.00 87.56 101 GLY A N 1
ATOM 745 C CA . GLY A 1 101 ? -12.546 7.113 6.065 1.00 87.56 101 GLY A CA 1
ATOM 746 C C . GLY A 1 101 ? -11.307 7.777 5.449 1.00 87.56 101 GLY A C 1
ATOM 747 O O . GLY A 1 101 ? -11.215 7.881 4.229 1.00 87.56 101 GLY A O 1
ATOM 748 N N . THR A 1 102 ? -10.358 8.233 6.268 1.00 91.25 102 THR A N 1
ATOM 749 C CA . THR A 1 102 ? -9.028 8.675 5.824 1.00 91.25 102 THR A CA 1
ATOM 750 C C . THR A 1 102 ? -8.156 7.459 5.551 1.00 91.25 102 THR A C 1
ATOM 752 O O . THR A 1 102 ? -8.100 6.545 6.374 1.00 91.25 102 THR A O 1
ATOM 755 N N . TYR A 1 103 ? -7.453 7.476 4.426 1.00 93.56 103 TYR A N 1
ATOM 756 C CA . TYR A 1 103 ? -6.554 6.420 3.994 1.00 93.56 103 TYR A CA 1
ATOM 757 C C . TYR A 1 103 ? -5.105 6.828 4.255 1.00 93.56 103 TYR A C 1
ATOM 759 O O . TYR A 1 103 ? -4.674 7.936 3.934 1.00 93.56 103 TYR A O 1
ATOM 767 N N . PHE A 1 104 ? -4.328 5.891 4.779 1.00 93.81 104 PHE A N 1
ATOM 768 C CA . PHE A 1 104 ? -2.922 6.084 5.104 1.00 93.81 104 PHE A CA 1
ATOM 769 C C . PHE A 1 104 ? -2.105 5.083 4.297 1.00 93.81 104 PHE A C 1
ATOM 771 O O . PHE A 1 104 ? -2.361 3.879 4.348 1.00 93.81 104 PHE A O 1
ATOM 778 N N . PHE A 1 105 ? -1.140 5.579 3.532 1.00 94.81 105 PHE A N 1
ATOM 779 C CA . PHE A 1 105 ? -0.176 4.729 2.849 1.00 94.81 105 PHE A CA 1
ATOM 780 C C . PHE A 1 105 ? 0.805 4.176 3.889 1.00 94.81 105 PHE A C 1
ATOM 782 O O . PHE A 1 105 ? 1.416 4.956 4.611 1.00 94.81 105 PHE A O 1
ATOM 789 N N . CYS A 1 106 ? 0.951 2.851 3.982 1.00 94.00 106 CYS A N 1
ATOM 790 C CA . CYS A 1 106 ? 1.804 2.221 4.992 1.00 94.00 106 CYS A CA 1
ATOM 791 C C . CYS A 1 106 ? 3.105 1.669 4.407 1.00 94.00 106 CYS A C 1
ATOM 793 O O . CYS A 1 106 ? 4.174 1.888 4.976 1.00 94.00 106 CYS A O 1
ATOM 795 N N . SER A 1 107 ? 3.032 0.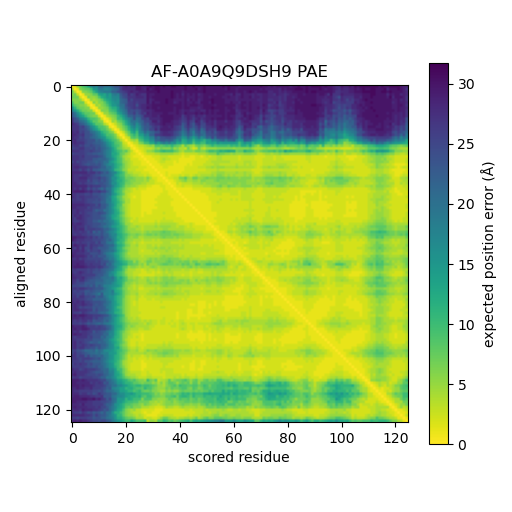931 3.298 1.00 93.62 107 SER A N 1
ATOM 796 C CA . SER A 1 107 ? 4.196 0.438 2.549 1.00 93.62 107 SER A CA 1
ATOM 797 C C . SER A 1 107 ? 3.767 -0.214 1.229 1.00 93.62 107 SER A C 1
ATOM 799 O O . SER A 1 107 ? 2.580 -0.313 0.911 1.00 93.62 107 SER A O 1
ATOM 801 N N . THR A 1 108 ? 4.743 -0.722 0.474 1.00 93.81 108 THR A N 1
ATOM 802 C CA . THR A 1 108 ? 4.511 -1.602 -0.675 1.00 93.81 108 THR A CA 1
ATOM 803 C C . THR A 1 108 ? 5.366 -2.859 -0.613 1.00 93.81 108 THR A C 1
ATOM 805 O O . THR A 1 108 ? 6.352 -2.933 0.116 1.00 93.81 108 THR A O 1
ATOM 808 N N . SER A 1 109 ? 4.988 -3.841 -1.422 1.00 90.69 109 SER A N 1
ATOM 809 C CA . SER A 1 109 ? 5.864 -4.898 -1.918 1.00 90.69 109 SER A CA 1
ATOM 810 C C . SER A 1 109 ? 5.796 -4.852 -3.436 1.00 90.69 109 SER A C 1
ATOM 812 O O . SER A 1 109 ? 4.701 -4.761 -3.971 1.00 90.69 109 SER A O 1
ATOM 814 N N . SER A 1 110 ? 6.927 -4.931 -4.127 1.00 87.31 110 SER A N 1
ATOM 815 C CA . SER A 1 110 ? 6.990 -5.052 -5.590 1.00 87.31 110 SER A CA 1
ATOM 816 C C . SER A 1 110 ? 7.370 -6.461 -6.053 1.00 87.31 110 SER A C 1
ATOM 818 O O . SER A 1 110 ? 7.549 -6.697 -7.243 1.00 87.31 110 SER A O 1
ATOM 820 N N . GLY A 1 111 ? 7.477 -7.413 -5.120 1.00 82.75 111 GLY A N 1
ATOM 821 C CA . GLY A 1 111 ? 7.920 -8.780 -5.379 1.00 82.75 111 GLY A CA 1
ATOM 822 C C . GLY A 1 111 ? 9.124 -9.157 -4.522 1.00 82.75 111 GLY A C 1
ATOM 823 O O . GLY A 1 111 ? 9.282 -8.662 -3.407 1.00 82.75 111 GLY A O 1
ATOM 824 N N . ARG A 1 112 ? 9.965 -10.067 -5.024 1.00 78.81 112 ARG A N 1
ATOM 825 C CA . ARG A 1 112 ? 11.244 -10.429 -4.398 1.00 78.81 112 ARG A CA 1
ATOM 826 C C . ARG A 1 112 ? 12.397 -9.918 -5.249 1.00 78.81 112 ARG A C 1
ATOM 828 O O . ARG A 1 112 ? 12.415 -10.149 -6.455 1.00 78.81 112 ARG A O 1
ATOM 835 N N . ALA A 1 113 ? 13.371 -9.286 -4.607 1.00 78.31 113 ALA A N 1
ATOM 836 C CA . ALA A 1 113 ? 14.648 -8.964 -5.221 1.00 78.31 113 ALA A CA 1
ATOM 837 C C . ALA A 1 113 ? 15.435 -10.254 -5.515 1.00 78.31 113 ALA A C 1
ATOM 839 O O . ALA A 1 113 ? 15.149 -11.316 -4.955 1.00 78.31 113 ALA A O 1
ATOM 840 N N . ALA A 1 114 ? 16.491 -10.156 -6.328 1.00 76.19 114 ALA A N 1
ATOM 841 C CA . ALA A 1 114 ? 17.376 -11.289 -6.629 1.00 76.19 114 ALA A CA 1
ATOM 842 C C . ALA A 1 114 ? 18.014 -11.918 -5.371 1.00 76.19 114 ALA A C 1
ATOM 844 O O . ALA A 1 114 ? 18.336 -13.102 -5.364 1.00 76.19 114 ALA A O 1
ATOM 845 N N . SER A 1 115 ? 18.154 -11.147 -4.288 1.00 81.12 115 SER A N 1
ATOM 846 C CA . SER A 1 115 ? 18.627 -11.625 -2.983 1.00 81.12 115 SER A CA 1
ATOM 847 C C . SER A 1 115 ? 17.594 -12.458 -2.207 1.00 81.12 115 SER A C 1
ATOM 849 O O . SER A 1 115 ? 17.907 -12.962 -1.133 1.00 81.12 115 SER A O 1
ATOM 851 N N . GLY A 1 116 ? 16.363 -12.590 -2.713 1.00 79.44 116 GLY A N 1
ATOM 852 C CA . GLY A 1 116 ? 15.259 -13.315 -2.079 1.00 79.44 116 GLY A CA 1
ATOM 853 C C . GLY A 1 116 ? 14.452 -12.497 -1.065 1.00 79.44 116 GLY A C 1
ATOM 854 O O . GLY A 1 116 ? 13.387 -12.949 -0.637 1.00 79.44 116 GLY A O 1
ATOM 855 N N . TRP A 1 117 ? 14.914 -11.294 -0.716 1.00 77.75 117 TRP A N 1
ATOM 856 C CA . TRP A 1 117 ? 14.197 -10.366 0.159 1.00 77.75 117 TRP A CA 1
ATOM 857 C C . TRP A 1 117 ? 13.050 -9.666 -0.578 1.00 77.75 117 TRP A C 1
ATOM 859 O O . TRP A 1 117 ? 13.145 -9.484 -1.794 1.00 77.75 117 TRP A O 1
ATOM 869 N N . PRO A 1 118 ? 11.970 -9.266 0.121 1.00 79.06 118 PRO A N 1
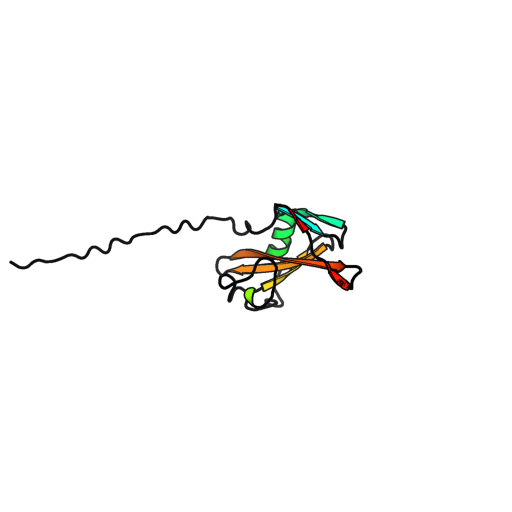ATOM 870 C CA . PRO A 1 118 ? 10.935 -8.432 -0.475 1.00 79.06 118 PRO A CA 1
ATOM 871 C C . PRO A 1 118 ? 11.551 -7.164 -1.070 1.00 79.06 118 PRO A C 1
ATOM 873 O O . PRO A 1 118 ? 12.272 -6.443 -0.382 1.00 79.06 118 PRO A O 1
ATOM 876 N N . ASP A 1 119 ? 11.279 -6.920 -2.345 1.00 86.00 119 ASP A N 1
ATOM 877 C CA . ASP A 1 119 ? 11.604 -5.655 -2.993 1.00 86.00 119 ASP A CA 1
ATOM 878 C C . ASP A 1 119 ? 10.431 -4.693 -2.802 1.00 86.00 119 ASP A C 1
ATOM 880 O O . ASP A 1 119 ? 9.281 -5.122 -2.689 1.00 86.00 119 ASP A O 1
ATOM 884 N N . ILE A 1 120 ? 10.687 -3.392 -2.785 1.00 89.38 120 ILE A N 1
ATOM 885 C CA . ILE A 1 120 ? 9.669 -2.375 -2.493 1.00 89.38 120 ILE A CA 1
ATOM 886 C C . ILE A 1 120 ? 9.622 -1.332 -3.602 1.00 89.38 120 ILE A C 1
ATOM 888 O O . ILE A 1 120 ? 10.639 -1.006 -4.215 1.00 89.38 120 ILE A O 1
ATOM 892 N N . CYS A 1 121 ? 8.432 -0.793 -3.867 1.00 91.94 121 CYS A N 1
ATOM 893 C CA . CYS A 1 121 ? 8.331 0.352 -4.757 1.00 91.94 121 CYS A CA 1
ATOM 894 C C . CYS A 1 121 ? 9.006 1.566 -4.103 1.00 91.94 121 CYS A C 1
ATOM 896 O O . CYS A 1 121 ? 8.893 1.783 -2.897 1.00 91.94 121 CYS A O 1
ATOM 898 N N . LYS A 1 122 ? 9.706 2.363 -4.907 1.00 93.81 122 LYS A N 1
ATOM 899 C CA . LYS A 1 122 ? 10.395 3.580 -4.477 1.00 93.81 122 LYS A CA 1
ATOM 900 C C . LYS A 1 122 ? 9.481 4.778 -4.655 1.00 93.81 122 LYS A C 1
ATOM 902 O O . LYS A 1 122 ? 9.054 5.063 -5.771 1.00 93.81 122 LYS A O 1
ATOM 907 N N . GLU A 1 123 ? 9.204 5.472 -3.564 1.00 92.56 123 GLU A N 1
ATOM 908 C CA . GLU A 1 123 ? 8.345 6.654 -3.527 1.00 92.56 123 GLU A CA 1
ATOM 909 C C . GLU A 1 123 ? 9.019 7.881 -4.151 1.00 92.56 123 GLU A C 1
ATOM 91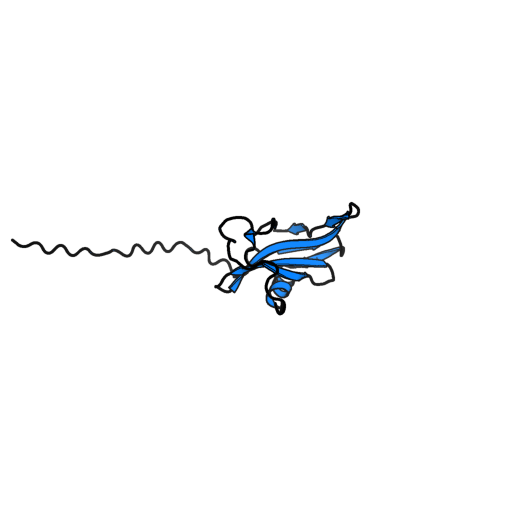1 O O . GLU A 1 123 ? 10.240 8.036 -4.117 1.00 92.56 123 GLU A O 1
ATOM 916 N N . SER A 1 124 ? 8.218 8.778 -4.718 1.00 87.44 124 SER A N 1
ATOM 917 C CA . SER A 1 124 ? 8.639 10.109 -5.160 1.00 87.44 124 SER A CA 1
ATOM 918 C C . SER A 1 124 ? 7.625 11.149 -4.685 1.00 87.44 124 SER A C 1
ATOM 920 O O . SER A 1 124 ? 6.416 10.968 -4.873 1.00 87.44 124 SER A O 1
ATOM 922 N N . ASN A 1 125 ? 8.131 12.220 -4.063 1.00 74.12 125 ASN A N 1
ATOM 923 C CA . ASN A 1 125 ? 7.352 13.259 -3.376 1.00 74.12 125 ASN A CA 1
ATOM 924 C C . ASN A 1 125 ? 7.327 14.600 -4.099 1.00 74.12 125 ASN A C 1
ATOM 926 O O . ASN A 1 125 ? 8.201 14.896 -4.938 1.00 74.12 125 ASN A O 1
#

pLDDT: mean 83.39, std 17.01, range [38.97, 96.88]

Nearest PDB structures (foldseek):
  7zuv-assembly4_E-3  TM=6.507E-01  e=1.445E+00  Chlamydomonas reinhardtii
  7zuv-assembly3_C  TM=6.492E-01  e=1.542E+00  Chlamydomonas reinhardtii
  7zuv-assembly3_H  TM=6.622E-01  e=2.002E+00  Chlamydomonas reinhardtii
  2dka-assembly1_A  TM=4.219E-01  e=2.002E+00  Candida albicans

Organism: Curvularia clavata (NCBI:txid95742)